Protein AF-A0A0G1EQN2-F1 (afdb_monomer_lite)

pLDDT: mean 74.75, std 17.02, range [42.88, 96.25]

Secondary structure (DSSP, 8-state):
--TTSSHHHHHHHHHHHHHHHHHHHHHHGGGGGG-----------------SS--SSHHHHHHHHHHHHHHHHHHHHHHHHHHHHHHHHHHTT-HHHHHHHHHHHHHHHHHHHHHHHHHHHHHHHHHHHHHHS---------

Foldseek 3Di:
DPPPPPVVVVVVVVVVVVVVVVVVVVVCVVVVVLPDPDPDDDDDDPPDPCPSQVDPDPLSVLVVVLVVVVVVLVVVLVVLVVVLVVLCVVCVPVPVSVVVSVVSVVVSVVSVVVNVVSVVVSVVVVVVCVVVPDDDPPPDDD

Sequence (142 aa):
MLSLFKKNQKNRNLLVSISVIVSLLFLLIPIVIFAQASTGSGSADVFQIENPIKADSLQGLLYDILSIIVQIAIPILVVATIYVGFLFVSAGGNPGKIGNAQKAATNLLIGSLIVLGAFAIAEGIKNTVEQIGPVEVPIGGN

Radius of gyration: 26.17 Å; chains: 1; bounding box: 46×43×92 Å

Structure (mmCIF, N/CA/C/O backbone):
data_AF-A0A0G1EQN2-F1
#
_entry.id   AF-A0A0G1EQN2-F1
#
loop_
_atom_site.group_PDB
_atom_site.id
_atom_site.type_symbol
_atom_site.label_atom_id
_atom_site.label_alt_id
_atom_site.label_comp_id
_atom_site.label_asym_id
_atom_site.label_entity_id
_atom_site.label_seq_id
_atom_site.pdbx_PDB_ins_code
_atom_site.Cartn_x
_atom_site.Cartn_y
_atom_site.Cartn_z
_atom_site.occupancy
_atom_site.B_iso_or_equiv
_atom_site.auth_seq_id
_atom_site.auth_comp_id
_atom_site.auth_asym_id
_atom_site.auth_atom_id
_atom_site.pdbx_PDB_model_num
ATOM 1 N N . MET A 1 1 ? -3.716 -29.333 43.302 1.00 54.75 1 MET A N 1
ATOM 2 C CA . MET A 1 1 ? -3.991 -27.933 42.897 1.00 54.75 1 MET A CA 1
ATOM 3 C C . MET A 1 1 ? -2.900 -27.299 42.010 1.00 54.75 1 MET A C 1
ATOM 5 O O . MET A 1 1 ? -3.156 -26.247 41.447 1.00 54.75 1 MET A O 1
ATOM 9 N N . LEU A 1 2 ? -1.724 -27.924 41.800 1.00 54.03 2 LEU A N 1
ATOM 10 C CA . LEU A 1 2 ? -0.591 -27.303 41.075 1.00 54.03 2 LEU A CA 1
ATOM 11 C C . LEU A 1 2 ? -0.382 -27.756 39.612 1.00 54.03 2 LEU A C 1
ATOM 13 O O . LEU A 1 2 ? 0.502 -27.238 38.936 1.00 54.03 2 LEU A O 1
ATOM 17 N N . SER A 1 3 ? -1.186 -28.680 39.071 1.00 58.31 3 SER A N 1
ATOM 18 C CA . SER A 1 3 ? -1.013 -29.142 37.679 1.00 58.31 3 SER A CA 1
ATOM 19 C C . SER A 1 3 ? -1.638 -28.218 36.622 1.00 58.31 3 SER A C 1
ATOM 21 O O . SER A 1 3 ? -1.338 -28.356 35.437 1.00 58.31 3 SER A O 1
ATOM 23 N N . LEU A 1 4 ? -2.459 -27.239 37.021 1.00 55.44 4 LEU A N 1
ATOM 24 C CA . LEU A 1 4 ? -3.204 -26.389 36.082 1.00 55.44 4 LEU A CA 1
ATOM 25 C C . LEU A 1 4 ? -2.394 -25.211 35.510 1.00 55.44 4 LEU A C 1
ATOM 27 O O . LEU A 1 4 ? -2.812 -24.619 34.518 1.00 55.44 4 LEU A O 1
ATOM 31 N N . PHE A 1 5 ? -1.212 -24.899 36.055 1.00 56.56 5 PHE A N 1
ATOM 32 C CA . PHE A 1 5 ? -0.433 -23.726 35.624 1.00 56.56 5 PHE A CA 1
ATOM 33 C C . PHE A 1 5 ? 0.574 -24.001 34.490 1.00 56.56 5 PHE A C 1
ATOM 35 O O . PHE A 1 5 ? 1.013 -23.077 33.807 1.00 56.56 5 PHE A O 1
ATOM 42 N N . LYS A 1 6 ? 0.920 -25.269 34.219 1.00 55.91 6 LYS A N 1
ATOM 43 C CA . LYS A 1 6 ? 1.962 -25.616 33.227 1.00 55.91 6 LYS A CA 1
ATOM 44 C C 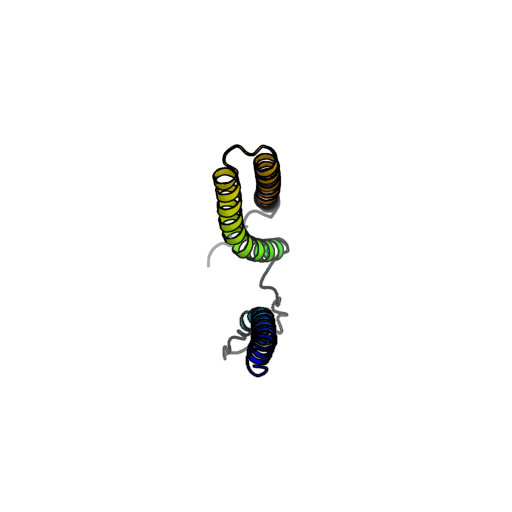. LYS A 1 6 ? 1.453 -25.671 31.778 1.00 55.91 6 LYS A C 1
ATOM 46 O O . LYS A 1 6 ? 2.247 -25.581 30.843 1.00 55.91 6 LYS A O 1
ATOM 51 N N . LYS A 1 7 ? 0.133 -25.759 31.563 1.00 53.94 7 LYS A N 1
ATOM 52 C CA . LYS A 1 7 ? -0.471 -25.839 30.216 1.00 53.94 7 LYS A CA 1
ATOM 53 C C . LYS A 1 7 ? -0.335 -24.527 29.422 1.00 53.94 7 LYS A C 1
ATOM 55 O O . LYS A 1 7 ? -0.261 -24.567 28.200 1.00 53.94 7 LYS A O 1
ATOM 60 N N . ASN A 1 8 ? -0.220 -23.381 30.102 1.00 55.44 8 ASN A N 1
ATOM 61 C CA . ASN A 1 8 ? -0.234 -22.052 29.470 1.00 55.44 8 ASN A CA 1
ATOM 62 C C . ASN A 1 8 ? 1.154 -21.561 28.981 1.00 55.44 8 ASN A C 1
ATOM 64 O O . ASN A 1 8 ? 1.248 -20.666 28.151 1.00 55.44 8 ASN A O 1
ATOM 68 N N . GLN A 1 9 ? 2.252 -22.179 29.433 1.00 58.00 9 GLN A N 1
ATOM 69 C CA . GLN A 1 9 ? 3.610 -21.871 28.942 1.00 58.00 9 GLN A CA 1
ATOM 70 C C . GLN A 1 9 ? 3.972 -22.680 27.682 1.00 58.00 9 GLN A C 1
ATOM 72 O O . GLN A 1 9 ? 4.683 -22.188 26.810 1.00 58.00 9 GLN A O 1
ATOM 77 N N . LYS A 1 10 ? 3.413 -23.893 27.528 1.00 59.59 10 LYS A N 1
ATOM 78 C CA . LYS A 1 10 ? 3.609 -24.732 26.330 1.00 59.59 10 LYS A CA 1
ATOM 79 C C . LYS A 1 10 ? 2.992 -24.101 25.070 1.00 59.59 10 LYS A C 1
ATOM 81 O O . LYS A 1 10 ? 3.595 -24.162 24.003 1.00 59.59 10 LYS A O 1
ATOM 86 N N . ASN A 1 11 ? 1.832 -23.451 25.197 1.00 60.09 11 ASN A N 1
ATOM 87 C CA . ASN A 1 11 ? 1.125 -22.840 24.065 1.00 60.09 11 ASN A CA 1
ATOM 88 C C . ASN A 1 11 ? 1.783 -21.540 23.574 1.00 60.09 11 ASN A C 1
ATOM 90 O O . ASN A 1 11 ? 1.748 -21.261 22.381 1.00 60.09 11 ASN A O 1
ATOM 94 N N . ARG A 1 12 ? 2.435 -20.770 24.455 1.00 63.31 12 ARG A N 1
ATOM 95 C CA . ARG A 1 12 ? 3.167 -19.557 24.052 1.00 63.31 12 ARG A CA 1
ATOM 96 C C . ARG A 1 12 ? 4.406 -19.886 23.215 1.00 63.31 12 ARG A C 1
ATOM 98 O O . ARG A 1 12 ? 4.622 -19.245 22.195 1.00 63.31 12 ARG A O 1
ATOM 105 N N . ASN A 1 13 ? 5.151 -20.935 23.567 1.00 64.75 13 ASN A N 1
ATOM 106 C CA . ASN A 1 13 ? 6.339 -21.349 22.807 1.00 64.75 13 ASN A CA 1
ATOM 107 C C . ASN A 1 13 ? 5.970 -22.013 21.464 1.00 64.75 13 ASN A C 1
ATOM 109 O O . ASN A 1 13 ? 6.700 -21.872 20.484 1.00 64.75 13 ASN A O 1
ATOM 113 N N . LEU A 1 14 ? 4.809 -22.679 21.396 1.00 76.06 14 LEU A N 1
ATOM 114 C CA . LEU A 1 14 ? 4.240 -23.202 20.147 1.00 76.06 14 LEU A CA 1
ATOM 115 C C . LEU A 1 14 ? 3.808 -22.080 19.192 1.00 76.06 14 LEU A C 1
ATOM 117 O O . LEU A 1 14 ? 4.156 -22.125 18.016 1.00 76.06 14 LEU A O 1
ATOM 121 N N . LEU A 1 15 ? 3.111 -21.054 19.688 1.00 71.88 15 LEU A N 1
ATOM 122 C CA . LEU A 1 15 ? 2.688 -19.910 18.869 1.00 71.88 15 LEU A CA 1
ATOM 123 C C . LEU A 1 15 ? 3.880 -19.098 18.345 1.00 71.88 15 LEU A C 1
ATOM 125 O O . LEU A 1 15 ? 3.891 -18.711 17.178 1.00 71.88 15 LEU A O 1
ATOM 129 N N . VAL A 1 16 ? 4.910 -18.896 19.174 1.00 79.50 16 VAL A N 1
ATOM 130 C CA . VAL A 1 16 ? 6.149 -18.220 18.755 1.00 79.50 16 VAL A CA 1
ATOM 131 C C . VAL A 1 16 ? 6.877 -19.029 17.676 1.00 79.50 16 VAL A C 1
ATOM 133 O O . VAL A 1 16 ? 7.300 -18.457 16.677 1.00 79.50 16 VAL A O 1
ATOM 136 N N . SER A 1 17 ? 6.950 -20.357 17.811 1.00 77.12 17 SER A N 1
ATOM 137 C CA . SER A 1 17 ? 7.586 -21.218 16.800 1.00 77.12 17 SER A CA 1
ATOM 138 C C . SER A 1 17 ? 6.831 -21.205 15.464 1.00 77.12 17 SER A C 1
ATOM 140 O O . SER A 1 17 ? 7.459 -21.132 14.412 1.00 77.12 17 SER A O 1
ATOM 142 N N . ILE A 1 18 ? 5.492 -21.194 15.487 1.00 86.19 18 ILE A N 1
ATOM 143 C CA . ILE A 1 18 ? 4.664 -21.064 14.275 1.00 86.19 18 ILE A CA 1
ATOM 144 C C . ILE A 1 18 ? 4.901 -19.706 13.605 1.00 86.19 18 ILE A C 1
ATOM 146 O O . ILE A 1 18 ? 5.091 -19.659 12.396 1.00 86.19 18 ILE A O 1
ATOM 150 N N . SER A 1 19 ? 4.964 -18.613 14.372 1.00 79.75 19 SER A N 1
ATOM 151 C CA . SER A 1 19 ? 5.252 -17.282 13.820 1.00 79.75 19 SER A CA 1
ATOM 152 C C . SER A 1 19 ? 6.637 -17.204 13.171 1.00 79.75 19 SER A C 1
ATOM 154 O O . SER A 1 19 ? 6.781 -16.566 12.132 1.00 79.75 19 SER A O 1
ATOM 156 N N . VAL A 1 20 ? 7.648 -17.859 13.751 1.00 86.94 20 VAL A N 1
ATOM 157 C CA . VAL A 1 20 ? 9.004 -17.925 13.179 1.00 86.94 20 VAL A CA 1
ATOM 158 C C . VAL A 1 20 ? 9.009 -18.739 11.885 1.00 86.94 20 VAL A C 1
ATOM 160 O O . VAL A 1 20 ? 9.595 -18.300 10.901 1.00 86.94 20 VAL A O 1
ATOM 163 N N . ILE A 1 21 ? 8.306 -19.874 11.846 1.00 85.75 21 ILE A N 1
ATOM 164 C CA . ILE A 1 21 ? 8.186 -20.710 10.642 1.00 85.75 21 ILE A CA 1
ATOM 165 C C . ILE A 1 21 ? 7.436 -19.969 9.533 1.00 85.75 21 ILE A C 1
ATOM 167 O O . ILE A 1 21 ? 7.881 -19.987 8.393 1.00 85.75 21 ILE A O 1
ATOM 171 N N . VAL A 1 22 ? 6.344 -19.271 9.855 1.00 87.88 22 VAL A N 1
ATOM 172 C CA . VAL A 1 22 ? 5.585 -18.460 8.888 1.00 87.88 22 VAL A CA 1
ATOM 173 C C . VAL A 1 22 ? 6.436 -17.305 8.356 1.00 87.88 22 VAL A C 1
ATOM 175 O O . VAL A 1 22 ? 6.433 -17.057 7.155 1.00 87.88 22 VAL A O 1
ATOM 178 N N . SER A 1 23 ? 7.218 -16.644 9.213 1.00 82.88 23 SER A N 1
ATOM 179 C CA . SER A 1 23 ? 8.130 -15.573 8.795 1.00 82.88 23 SER A CA 1
ATOM 180 C C . SER A 1 23 ? 9.290 -16.090 7.935 1.00 82.88 23 SER A C 1
ATOM 182 O O . SER A 1 23 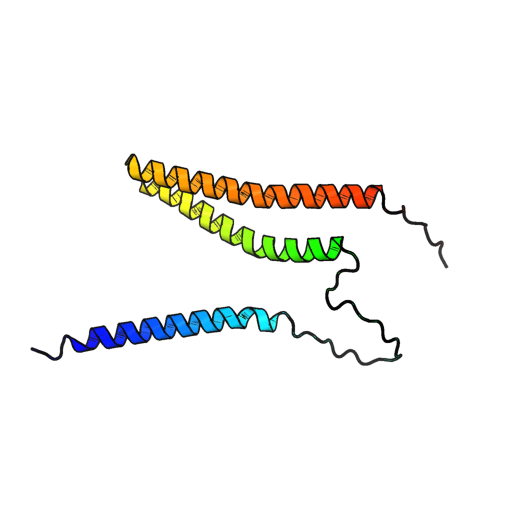? 9.705 -15.406 7.003 1.00 82.88 23 SER A O 1
ATOM 184 N N . LEU A 1 24 ? 9.793 -17.297 8.214 1.00 81.88 24 LEU A N 1
ATOM 185 C CA . LEU A 1 24 ? 10.816 -17.963 7.405 1.00 81.88 24 LEU A CA 1
ATOM 186 C C . LEU A 1 24 ? 10.248 -18.404 6.050 1.00 81.88 24 LEU A C 1
ATOM 188 O O . LEU A 1 24 ? 10.905 -18.246 5.027 1.00 81.88 24 LEU A O 1
ATOM 192 N N . LEU A 1 25 ? 9.003 -18.890 6.031 1.00 79.81 25 LEU A N 1
ATOM 193 C CA . LEU A 1 25 ? 8.296 -19.247 4.805 1.00 79.81 25 LEU A CA 1
ATOM 194 C C . LEU A 1 25 ? 8.066 -18.009 3.930 1.00 79.81 25 LEU A C 1
ATOM 196 O O . LEU A 1 25 ? 8.300 -18.079 2.731 1.00 79.81 25 LEU A O 1
ATOM 200 N N . PHE A 1 26 ? 7.689 -16.875 4.536 1.00 81.81 26 PHE A N 1
ATOM 201 C CA . PHE A 1 26 ? 7.482 -15.594 3.852 1.00 81.81 26 PHE A CA 1
ATOM 202 C C . PHE A 1 26 ? 8.768 -15.045 3.213 1.00 81.81 26 PHE A C 1
ATOM 204 O O . PHE A 1 26 ? 8.725 -14.449 2.140 1.00 81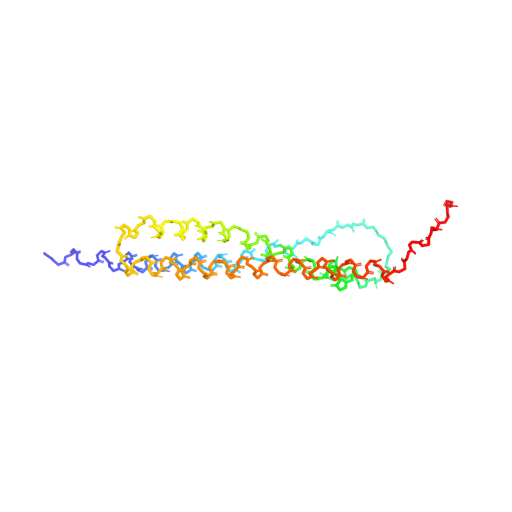.81 26 PHE A O 1
ATOM 211 N N . LEU A 1 27 ? 9.923 -15.308 3.831 1.00 78.50 27 LEU A N 1
ATOM 212 C CA . LEU A 1 27 ? 11.236 -14.911 3.317 1.00 78.50 27 LEU A CA 1
ATOM 213 C C . LEU A 1 27 ? 11.741 -15.809 2.169 1.00 78.50 27 LEU A C 1
ATOM 215 O O . LEU A 1 27 ? 12.602 -15.388 1.402 1.00 78.50 27 LEU A O 1
ATOM 219 N N . LEU A 1 28 ? 11.192 -17.020 2.017 1.00 71.88 28 LEU A N 1
ATOM 220 C CA . LEU A 1 28 ? 11.537 -17.964 0.942 1.00 71.88 28 LEU A CA 1
ATOM 221 C C . LEU A 1 28 ? 10.648 -17.822 -0.313 1.00 71.88 28 LEU A C 1
ATOM 223 O O . LEU A 1 28 ? 11.019 -18.315 -1.377 1.00 71.88 28 LEU A O 1
ATOM 227 N N . ILE A 1 29 ? 9.513 -17.112 -0.231 1.00 72.69 29 ILE A N 1
ATOM 228 C CA . ILE A 1 29 ? 8.594 -16.856 -1.362 1.00 72.69 29 ILE A CA 1
ATOM 229 C C . ILE A 1 29 ? 9.262 -16.169 -2.576 1.00 72.69 29 ILE A C 1
ATOM 231 O O . ILE A 1 29 ? 8.953 -16.565 -3.699 1.00 72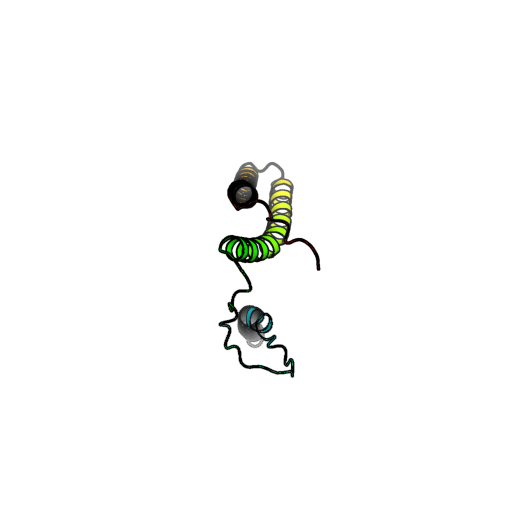.69 29 ILE A O 1
ATOM 235 N N . PRO A 1 30 ? 10.188 -15.195 -2.440 1.00 69.19 30 PRO A N 1
ATOM 236 C CA . PRO A 1 30 ? 10.766 -14.537 -3.615 1.00 69.19 30 PRO A CA 1
ATOM 237 C C . PRO A 1 30 ? 11.727 -15.426 -4.428 1.00 69.19 30 PRO A C 1
ATOM 239 O O . PRO A 1 30 ? 12.102 -15.045 -5.533 1.00 69.19 30 PRO A O 1
ATOM 242 N N . ILE A 1 31 ? 12.110 -16.614 -3.939 1.00 62.88 31 ILE A N 1
ATOM 243 C CA . ILE A 1 31 ? 13.087 -17.484 -4.619 1.00 62.88 31 ILE A CA 1
ATOM 244 C C . ILE A 1 31 ? 12.482 -18.170 -5.858 1.00 62.88 31 ILE A C 1
ATOM 246 O O . ILE A 1 31 ? 13.192 -18.423 -6.827 1.00 62.88 31 ILE A O 1
ATOM 250 N N . VAL A 1 32 ? 11.169 -18.431 -5.884 1.00 58.47 32 VAL A N 1
ATOM 251 C CA . VAL A 1 32 ? 10.527 -19.165 -6.996 1.00 58.47 32 VAL A CA 1
ATOM 252 C C . VAL A 1 32 ? 10.244 -18.314 -8.240 1.00 58.47 32 VAL A C 1
ATOM 254 O O . VAL A 1 32 ? 9.952 -18.868 -9.295 1.00 58.47 32 VAL A O 1
ATOM 257 N N . ILE A 1 33 ? 10.362 -16.984 -8.159 1.00 57.91 33 ILE A N 1
ATOM 258 C CA . ILE A 1 33 ? 10.075 -16.080 -9.290 1.00 57.91 33 ILE A CA 1
ATOM 259 C C . ILE A 1 33 ? 11.249 -16.040 -10.296 1.00 57.91 33 ILE A C 1
ATOM 261 O O . ILE A 1 33 ? 11.042 -15.747 -11.472 1.00 57.91 33 ILE A O 1
ATOM 265 N N . PHE A 1 34 ? 12.465 -16.427 -9.883 1.00 56.16 34 PHE A N 1
ATOM 266 C CA . PHE A 1 34 ? 13.695 -16.296 -10.684 1.00 56.16 34 PHE A CA 1
ATOM 267 C C . PHE A 1 34 ? 14.210 -17.593 -11.346 1.00 56.16 34 PHE A C 1
ATOM 269 O O . PHE A 1 34 ? 15.293 -17.586 -11.920 1.00 56.16 34 PHE A O 1
ATOM 276 N N . ALA A 1 35 ? 13.468 -18.706 -11.312 1.00 52.31 35 ALA A N 1
ATOM 277 C CA . ALA A 1 35 ? 13.969 -20.016 -11.766 1.00 52.31 35 ALA A CA 1
ATOM 278 C C . ALA A 1 35 ? 13.369 -20.524 -13.095 1.00 52.31 35 ALA A C 1
ATOM 280 O O . ALA A 1 35 ? 13.096 -21.713 -13.237 1.00 52.31 35 ALA A O 1
ATOM 281 N N . GLN A 1 36 ? 13.180 -19.652 -14.085 1.00 50.66 36 GLN A N 1
ATOM 282 C CA . GLN A 1 36 ? 12.845 -20.066 -15.455 1.00 50.66 36 GLN A CA 1
ATOM 283 C C . GLN A 1 36 ? 14.022 -19.776 -16.386 1.00 50.66 36 GLN A C 1
ATOM 285 O O . GLN A 1 36 ? 14.056 -18.774 -17.092 1.00 50.66 36 GLN A O 1
ATOM 290 N N . ALA A 1 37 ? 14.994 -20.690 -16.359 1.00 47.12 37 ALA A N 1
ATOM 291 C CA . ALA A 1 37 ? 15.850 -20.949 -17.504 1.00 47.12 37 ALA A CA 1
ATOM 292 C C . ALA A 1 37 ? 15.065 -21.881 -18.437 1.00 47.12 37 ALA A C 1
ATOM 294 O O . ALA A 1 37 ? 14.916 -23.073 -18.169 1.00 47.12 37 ALA A O 1
ATOM 295 N N . SER A 1 38 ? 14.490 -21.321 -19.495 1.00 48.84 38 SER A N 1
ATOM 296 C CA . SER A 1 38 ? 13.901 -22.085 -20.590 1.00 48.84 38 SER A CA 1
ATOM 297 C C . SER A 1 38 ? 14.994 -22.890 -21.288 1.00 48.84 38 SER A C 1
ATOM 299 O O . SER A 1 38 ? 15.847 -22.340 -21.979 1.00 48.84 38 SER A O 1
ATOM 301 N N . THR A 1 39 ? 14.958 -24.211 -21.128 1.00 46.53 39 THR A N 1
ATOM 302 C CA . THR A 1 39 ? 15.668 -25.169 -21.977 1.00 46.53 39 THR A CA 1
ATOM 303 C C . THR A 1 39 ? 15.052 -25.152 -23.377 1.00 46.53 39 THR A C 1
ATOM 305 O O . THR A 1 39 ? 14.159 -25.931 -23.699 1.00 46.53 39 THR A O 1
ATOM 308 N N . GLY A 1 40 ? 15.532 -24.233 -24.214 1.00 44.12 40 GLY A N 1
ATOM 309 C CA . GLY A 1 40 ? 15.347 -24.246 -25.662 1.00 44.12 40 GLY A CA 1
ATOM 310 C C . GLY A 1 40 ? 16.583 -24.838 -26.333 1.00 44.12 40 GLY A C 1
ATOM 311 O O . GLY A 1 40 ? 17.645 -24.227 -26.341 1.00 44.12 40 GLY A O 1
ATOM 312 N N . SER A 1 41 ? 16.453 -26.052 -26.865 1.00 59.56 41 SER A N 1
ATOM 313 C CA . SER A 1 41 ? 17.442 -26.681 -27.744 1.00 59.56 41 SER A CA 1
ATOM 314 C C . SER A 1 41 ? 17.388 -26.020 -29.125 1.00 59.56 41 SER A C 1
ATOM 316 O O . SER A 1 41 ? 16.322 -26.017 -29.738 1.00 59.56 41 SER A O 1
ATOM 318 N N . GLY A 1 42 ? 18.515 -25.497 -29.626 1.00 42.88 42 GLY A N 1
ATOM 319 C CA . GLY A 1 42 ? 18.636 -25.121 -31.039 1.00 42.88 42 GLY A CA 1
ATOM 320 C C . GLY A 1 42 ? 19.592 -23.972 -31.366 1.00 42.88 42 GLY A C 1
ATOM 321 O O . GLY A 1 42 ? 19.144 -22.857 -31.567 1.00 42.88 42 GLY A O 1
ATOM 322 N N . SER A 1 43 ? 20.870 -24.327 -31.531 1.00 45.38 43 SER A N 1
ATOM 323 C CA . SER A 1 43 ? 21.826 -23.816 -32.534 1.00 45.38 43 SER A CA 1
ATOM 324 C C . SER A 1 43 ? 22.290 -22.345 -32.545 1.00 45.38 43 SER A C 1
ATOM 326 O O . SER A 1 43 ? 21.511 -21.413 -32.682 1.00 45.38 43 SER A O 1
ATOM 328 N N . ALA A 1 44 ? 23.624 -22.233 -32.642 1.00 43.91 44 ALA A N 1
ATOM 329 C CA . ALA A 1 44 ? 24.474 -21.081 -32.967 1.00 43.91 44 ALA A CA 1
ATOM 330 C C . ALA A 1 44 ? 24.837 -20.139 -31.804 1.00 43.91 44 ALA A C 1
ATOM 332 O O . ALA A 1 44 ? 24.140 -19.178 -31.498 1.00 43.91 44 ALA A O 1
ATOM 333 N N . ASP A 1 45 ? 26.018 -20.419 -31.237 1.00 50.78 45 ASP A N 1
ATOM 334 C CA . ASP A 1 45 ? 26.837 -19.546 -30.392 1.00 50.78 45 ASP A CA 1
ATOM 335 C C . ASP A 1 45 ? 27.027 -18.160 -31.035 1.00 50.78 45 ASP A C 1
ATOM 337 O O . ASP A 1 45 ? 27.991 -17.880 -31.750 1.00 50.78 45 ASP A O 1
ATOM 341 N N . VAL A 1 46 ? 26.100 -17.259 -30.746 1.00 49.75 46 VAL A N 1
ATOM 342 C CA . VAL A 1 46 ? 26.430 -15.870 -30.462 1.00 49.75 46 VAL A CA 1
ATOM 343 C C . VAL A 1 46 ? 26.310 -15.779 -28.950 1.00 49.75 46 VAL A C 1
ATOM 345 O O . VAL A 1 46 ? 25.201 -15.842 -28.426 1.00 49.75 46 VAL A O 1
ATOM 348 N N . PHE A 1 47 ? 27.431 -15.653 -28.238 1.00 48.38 47 PHE A N 1
ATOM 349 C CA . PHE A 1 47 ? 27.413 -15.255 -26.830 1.00 48.38 47 PHE A CA 1
ATOM 350 C C . PHE A 1 47 ? 26.928 -13.804 -26.758 1.00 48.38 47 PHE A C 1
ATOM 352 O O . PHE A 1 47 ? 27.706 -12.864 -26.598 1.00 48.38 47 PHE A O 1
ATOM 359 N N . GLN A 1 48 ? 25.628 -13.612 -26.954 1.00 51.25 48 GLN A N 1
ATOM 360 C CA . GLN A 1 48 ? 24.945 -12.407 -26.547 1.00 51.25 48 GLN A CA 1
ATOM 361 C C . GLN A 1 48 ? 24.928 -12.456 -25.026 1.00 51.25 48 GLN A C 1
ATOM 363 O O . GLN A 1 48 ? 24.473 -13.430 -24.427 1.00 51.25 48 GLN A O 1
ATOM 368 N N . ILE A 1 49 ? 25.462 -11.418 -24.391 1.00 52.16 49 ILE A N 1
ATOM 369 C CA . ILE A 1 49 ? 25.131 -11.145 -22.999 1.00 52.16 49 ILE A CA 1
ATOM 370 C C . ILE A 1 49 ? 23.644 -10.776 -23.027 1.00 52.16 49 ILE A C 1
ATOM 372 O O . ILE A 1 49 ? 23.299 -9.612 -23.214 1.00 52.16 49 ILE A O 1
ATOM 376 N N . GLU A 1 50 ? 22.766 -11.779 -22.950 1.00 53.91 50 GLU A N 1
ATOM 377 C CA . GLU A 1 50 ? 21.346 -11.563 -22.695 1.00 53.91 50 GLU A CA 1
ATOM 378 C C . GLU A 1 50 ? 21.269 -10.776 -21.396 1.00 53.91 50 GLU A C 1
ATOM 380 O O . GLU A 1 50 ? 21.769 -11.220 -20.359 1.00 53.91 50 GLU A O 1
ATOM 385 N N . ASN A 1 51 ? 20.716 -9.567 -21.477 1.00 51.66 51 ASN A N 1
ATOM 386 C CA . ASN A 1 51 ? 20.566 -8.709 -20.320 1.00 51.66 51 ASN A CA 1
ATOM 387 C C . ASN A 1 51 ? 19.726 -9.479 -19.278 1.00 51.66 51 ASN A C 1
ATOM 389 O O . ASN A 1 51 ? 18.551 -9.757 -19.531 1.00 51.66 51 ASN A O 1
ATOM 393 N N . PRO A 1 52 ? 20.295 -9.865 -18.117 1.00 55.69 52 PRO A N 1
ATOM 394 C CA . PRO A 1 52 ? 19.591 -10.675 -17.118 1.00 55.69 52 PRO A CA 1
ATOM 395 C C . PRO A 1 52 ? 18.441 -9.904 -16.457 1.00 55.69 52 PRO A C 1
ATOM 397 O O . PRO A 1 52 ? 17.625 -10.480 -15.738 1.00 55.69 52 PRO A O 1
ATOM 400 N N . ILE A 1 53 ? 18.363 -8.599 -16.723 1.00 51.59 53 ILE A N 1
ATOM 401 C CA . ILE A 1 53 ? 17.158 -7.808 -16.569 1.00 51.59 53 ILE A CA 1
ATOM 402 C C . ILE A 1 53 ? 16.600 -7.611 -17.978 1.00 51.59 53 ILE A C 1
ATOM 404 O O . ILE A 1 53 ? 17.281 -7.033 -18.812 1.00 51.59 53 ILE A O 1
ATOM 408 N N . LYS A 1 54 ? 15.387 -8.085 -18.267 1.00 54.97 54 LYS A N 1
ATOM 409 C CA . LYS A 1 54 ? 14.744 -8.062 -19.601 1.00 54.97 54 LYS A CA 1
ATOM 410 C C . LYS A 1 54 ? 14.391 -6.651 -20.118 1.00 54.97 54 LYS A C 1
ATOM 412 O O . LYS A 1 54 ? 13.397 -6.463 -20.809 1.00 54.97 54 LYS A O 1
ATOM 417 N N . ALA A 1 55 ? 15.160 -5.644 -19.731 1.00 51.16 55 ALA A N 1
ATOM 418 C CA . ALA A 1 55 ? 14.963 -4.260 -20.084 1.00 51.16 55 ALA A CA 1
ATOM 419 C C . ALA A 1 55 ? 15.987 -3.850 -21.140 1.00 51.16 55 ALA A C 1
ATOM 421 O O . ALA A 1 55 ? 17.162 -3.644 -20.842 1.00 51.16 55 ALA A O 1
ATOM 422 N N . ASP A 1 56 ? 15.522 -3.653 -22.366 1.00 58.25 56 ASP A N 1
ATOM 423 C CA . ASP A 1 56 ? 16.351 -3.193 -23.488 1.00 58.25 56 ASP A CA 1
ATOM 424 C C . ASP A 1 56 ? 16.773 -1.711 -23.357 1.00 58.25 56 ASP A C 1
ATOM 426 O O . ASP A 1 56 ? 17.497 -1.171 -24.190 1.00 58.25 56 A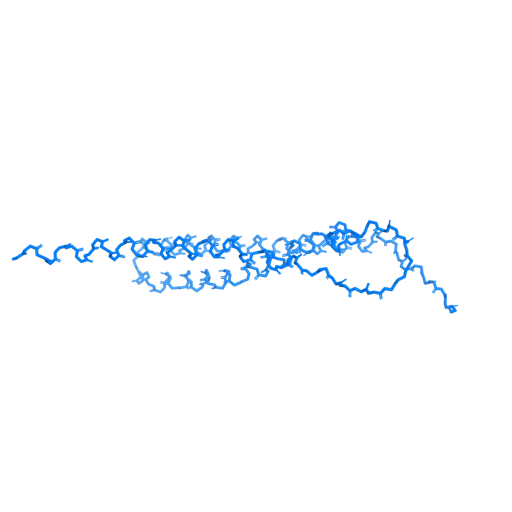SP A O 1
ATOM 430 N N . SER A 1 57 ? 16.320 -1.021 -22.300 1.00 63.00 57 SER A N 1
ATOM 431 C CA . SER A 1 57 ? 16.598 0.393 -22.023 1.00 63.00 57 SER A CA 1
ATOM 432 C C . SER A 1 57 ? 16.424 0.737 -20.536 1.00 63.00 57 SER A C 1
ATOM 434 O O . SER A 1 57 ? 15.718 0.042 -19.803 1.00 63.00 57 SER A O 1
ATOM 436 N N . LEU A 1 58 ? 16.995 1.864 -20.081 1.00 67.44 58 LEU A N 1
ATOM 437 C CA . LEU A 1 58 ? 16.770 2.373 -18.714 1.00 67.44 58 LEU A CA 1
ATOM 438 C C . LEU A 1 58 ? 15.282 2.602 -18.395 1.00 67.44 58 LEU A C 1
ATOM 440 O O . LEU A 1 58 ? 14.883 2.495 -17.236 1.00 67.44 58 LEU A O 1
ATOM 444 N N . GLN A 1 59 ? 14.454 2.875 -19.410 1.00 67.31 59 GLN A N 1
ATOM 445 C CA . GLN A 1 59 ? 13.005 2.990 -19.230 1.00 67.31 59 GLN A CA 1
ATOM 446 C C . GLN A 1 59 ? 12.362 1.649 -18.879 1.00 67.31 59 GLN A C 1
ATOM 448 O O . GLN A 1 59 ? 11.510 1.611 -17.996 1.00 67.31 59 GLN A O 1
ATOM 453 N N . GLY A 1 60 ? 12.791 0.558 -19.522 1.00 69.31 60 GLY A N 1
ATOM 454 C CA . GLY A 1 60 ? 12.313 -0.789 -19.206 1.00 69.31 60 GLY A CA 1
ATOM 455 C C . GLY A 1 60 ? 12.636 -1.181 -17.764 1.00 69.31 60 GLY A C 1
ATOM 456 O O . GLY A 1 60 ? 11.768 -1.674 -17.054 1.00 69.31 60 GLY A O 1
ATOM 457 N N . LEU A 1 61 ? 13.842 -0.846 -17.284 1.00 74.56 61 LEU A N 1
ATOM 458 C CA . LEU A 1 61 ? 14.237 -1.097 -15.892 1.00 74.56 61 LEU A CA 1
ATOM 459 C C . LEU A 1 61 ? 13.357 -0.341 -14.899 1.00 74.56 61 LEU A C 1
ATOM 461 O O . LEU A 1 61 ? 12.911 -0.904 -13.900 1.00 74.56 61 LEU A O 1
ATOM 465 N N . LEU A 1 62 ? 13.113 0.943 -15.164 1.00 75.81 62 LEU A N 1
ATOM 466 C CA . LEU A 1 62 ? 12.280 1.767 -14.297 1.00 75.81 62 LEU A CA 1
ATOM 467 C C . LEU A 1 62 ? 10.825 1.282 -14.298 1.00 75.81 62 LEU A C 1
ATOM 469 O O . LEU A 1 62 ? 10.191 1.265 -13.243 1.00 75.81 62 LEU A O 1
ATOM 473 N N . TYR A 1 63 ? 10.316 0.856 -15.455 1.00 76.88 63 TYR A N 1
ATOM 474 C CA . TYR A 1 63 ? 8.966 0.323 -15.597 1.00 76.88 63 TYR A CA 1
ATOM 475 C C . TYR A 1 63 ? 8.784 -0.999 -14.846 1.00 76.88 63 TYR A C 1
ATOM 477 O O . TYR A 1 63 ? 7.816 -1.138 -14.102 1.00 76.88 63 TYR A O 1
ATOM 485 N N . ASP A 1 64 ? 9.728 -1.933 -14.963 1.00 80.00 64 ASP A N 1
ATOM 486 C CA . ASP A 1 64 ? 9.664 -3.223 -14.271 1.00 80.00 64 ASP A CA 1
ATOM 487 C C . ASP A 1 64 ? 9.685 -3.048 -12.748 1.00 80.00 64 ASP A C 1
ATOM 489 O O . ASP A 1 64 ? 8.867 -3.632 -12.032 1.00 80.00 64 ASP A O 1
ATOM 493 N N . ILE A 1 65 ? 10.567 -2.181 -12.239 1.00 81.50 65 ILE A N 1
ATOM 494 C CA . ILE A 1 65 ? 10.635 -1.867 -10.806 1.00 81.50 65 ILE A CA 1
ATOM 495 C C . ILE A 1 65 ? 9.334 -1.201 -10.340 1.00 81.50 65 ILE A C 1
ATOM 497 O O . ILE A 1 65 ? 8.785 -1.576 -9.301 1.00 81.50 65 ILE A O 1
ATOM 501 N N . LEU A 1 66 ? 8.812 -0.237 -11.105 1.00 83.38 66 LEU A N 1
ATOM 502 C CA . LEU A 1 66 ? 7.566 0.450 -10.770 1.00 83.38 66 LEU A CA 1
ATOM 503 C C . LEU A 1 66 ? 6.374 -0.515 -10.784 1.00 83.38 66 LEU A C 1
ATOM 505 O O . LEU A 1 66 ? 5.560 -0.485 -9.865 1.00 83.38 66 LEU A O 1
ATOM 509 N N . SER A 1 67 ? 6.301 -1.409 -11.768 1.00 82.81 67 SER A N 1
ATOM 510 C CA . SER A 1 67 ? 5.249 -2.421 -11.898 1.00 82.81 67 SER A CA 1
ATOM 511 C C . SER A 1 67 ? 5.187 -3.336 -10.670 1.00 82.81 67 SER A C 1
ATOM 513 O O . SER A 1 67 ? 4.120 -3.504 -10.075 1.00 82.81 67 SER A O 1
ATOM 515 N N . ILE A 1 68 ? 6.340 -3.831 -10.203 1.00 85.12 68 ILE A N 1
ATOM 516 C CA . ILE A 1 68 ? 6.434 -4.665 -8.993 1.00 85.12 68 ILE A CA 1
ATOM 517 C C . ILE A 1 68 ? 5.961 -3.894 -7.753 1.00 85.12 68 ILE A C 1
ATOM 519 O O . ILE A 1 68 ? 5.190 -4.417 -6.944 1.00 85.12 68 ILE A O 1
ATOM 523 N N . ILE A 1 69 ? 6.394 -2.639 -7.599 1.00 86.25 69 ILE A N 1
ATOM 524 C CA . ILE A 1 69 ? 6.000 -1.797 -6.460 1.00 86.25 69 ILE A CA 1
ATOM 525 C C . ILE A 1 69 ? 4.488 -1.572 -6.462 1.00 86.25 69 ILE A C 1
ATOM 527 O O . ILE A 1 69 ? 3.840 -1.713 -5.427 1.00 86.25 69 ILE A O 1
ATOM 531 N N . VAL A 1 70 ? 3.910 -1.254 -7.617 1.00 86.31 70 VAL A N 1
ATOM 532 C CA . VAL A 1 70 ? 2.481 -0.953 -7.766 1.00 86.31 70 VAL A CA 1
ATOM 533 C C . VAL A 1 70 ? 1.631 -2.184 -7.493 1.00 86.31 70 VAL A C 1
ATOM 535 O O . VAL A 1 70 ? 0.625 -2.086 -6.786 1.00 86.31 70 VAL A O 1
ATOM 538 N N . GLN A 1 71 ? 2.050 -3.345 -7.995 1.00 87.69 71 GLN A N 1
ATOM 539 C CA . GLN A 1 71 ? 1.360 -4.612 -7.775 1.00 87.69 71 GLN A CA 1
ATOM 540 C C . GLN A 1 71 ? 1.186 -4.922 -6.280 1.00 87.69 71 GLN A C 1
ATOM 542 O O . GLN A 1 71 ? 0.165 -5.476 -5.877 1.00 87.69 71 GLN A O 1
ATOM 547 N N . ILE A 1 72 ? 2.150 -4.517 -5.449 1.00 89.62 72 ILE A N 1
ATOM 548 C CA . ILE A 1 72 ? 2.103 -4.672 -3.991 1.00 89.62 72 ILE A CA 1
ATOM 549 C C . ILE A 1 72 ? 1.409 -3.474 -3.317 1.00 89.62 72 ILE A C 1
ATOM 551 O O . ILE A 1 72 ? 0.688 -3.643 -2.333 1.00 89.62 72 ILE A O 1
ATOM 555 N N . ALA A 1 73 ? 1.581 -2.258 -3.837 1.00 88.31 73 ALA A N 1
ATOM 556 C CA . ALA A 1 73 ? 1.034 -1.039 -3.246 1.00 88.31 73 ALA A CA 1
ATOM 557 C C . ALA A 1 73 ? -0.498 -0.976 -3.316 1.00 88.31 73 ALA A C 1
ATOM 559 O O . ALA A 1 73 ? -1.130 -0.566 -2.342 1.00 88.31 73 ALA A O 1
ATOM 560 N N . ILE A 1 74 ? -1.110 -1.407 -4.424 1.00 91.75 74 ILE A N 1
ATOM 561 C CA . ILE A 1 74 ? -2.572 -1.383 -4.601 1.00 91.75 74 ILE A CA 1
ATOM 562 C C . ILE A 1 74 ? -3.307 -2.159 -3.492 1.00 91.75 74 ILE A C 1
ATOM 564 O O . ILE A 1 74 ? -4.151 -1.556 -2.823 1.00 91.75 74 ILE A O 1
ATOM 568 N N . PRO A 1 75 ? -3.017 -3.449 -3.224 1.00 94.19 75 PRO A N 1
ATOM 569 C CA . PRO A 1 75 ? -3.721 -4.177 -2.168 1.00 94.19 75 PRO A CA 1
ATOM 570 C C . PRO A 1 75 ? -3.477 -3.576 -0.775 1.00 94.19 75 PRO A C 1
ATOM 572 O O . PRO A 1 75 ? -4.401 -3.527 0.039 1.00 94.19 75 PRO A O 1
ATOM 575 N N . ILE A 1 76 ? -2.278 -3.049 -0.504 1.00 94.44 76 ILE A N 1
ATOM 576 C CA . ILE A 1 76 ? -1.970 -2.370 0.765 1.00 94.44 76 ILE A CA 1
ATOM 577 C C . ILE A 1 76 ? -2.816 -1.102 0.928 1.00 94.44 76 ILE A C 1
ATOM 579 O O . ILE A 1 76 ? -3.386 -0.883 1.998 1.00 94.44 76 ILE A O 1
ATOM 583 N N . LEU A 1 77 ? -2.940 -0.286 -0.122 1.00 94.00 77 LEU A N 1
ATOM 584 C CA . LEU A 1 77 ? -3.755 0.931 -0.106 1.00 94.00 77 LEU A CA 1
ATOM 585 C C . LEU A 1 77 ? -5.231 0.624 0.153 1.00 94.00 77 LEU A C 1
ATOM 587 O O . LEU A 1 77 ? -5.872 1.341 0.923 1.00 94.00 77 LEU A O 1
ATOM 591 N N . VAL A 1 78 ? -5.767 -0.453 -0.427 1.00 95.38 78 VAL A N 1
ATOM 592 C CA . VAL A 1 78 ? -7.155 -0.878 -0.186 1.00 95.38 78 VAL A CA 1
ATOM 593 C C . VAL A 1 78 ? -7.365 -1.230 1.287 1.00 95.38 78 VAL A C 1
ATOM 595 O O . VAL A 1 78 ? -8.282 -0.706 1.923 1.00 95.38 78 VAL A O 1
ATOM 598 N N . VAL A 1 79 ? -6.489 -2.055 1.867 1.00 96.25 79 VAL A N 1
ATOM 599 C CA . VAL A 1 79 ? -6.573 -2.436 3.287 1.00 96.25 79 VAL A CA 1
ATOM 600 C C . VAL A 1 79 ? -6.428 -1.214 4.196 1.00 96.25 79 VAL A C 1
ATOM 602 O O . VAL A 1 79 ? -7.200 -1.051 5.143 1.00 96.25 79 VAL A O 1
ATOM 605 N N . ALA A 1 80 ? -5.484 -0.322 3.895 1.00 94.31 80 ALA A N 1
ATOM 606 C CA . ALA A 1 80 ? -5.271 0.900 4.660 1.00 94.31 80 ALA A CA 1
ATOM 607 C C . ALA A 1 80 ? -6.480 1.851 4.585 1.00 94.31 80 ALA A C 1
ATOM 609 O O . ALA A 1 80 ? -6.861 2.440 5.596 1.00 94.31 80 ALA A O 1
ATOM 610 N N . THR A 1 81 ? -7.138 1.944 3.427 1.00 95.06 81 THR A N 1
ATOM 611 C CA . THR A 1 81 ? -8.369 2.732 3.248 1.00 95.06 81 THR A CA 1
ATOM 612 C C . THR A 1 81 ? -9.508 2.189 4.105 1.00 95.06 81 THR A C 1
ATOM 614 O O 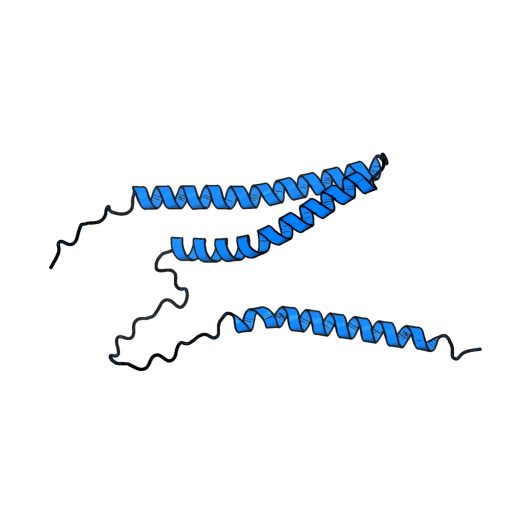. THR A 1 81 ? -10.162 2.953 4.817 1.00 95.06 81 THR A O 1
ATOM 617 N N . ILE A 1 82 ? -9.704 0.867 4.112 1.00 95.88 82 ILE A N 1
ATOM 618 C CA . ILE A 1 82 ? -10.706 0.215 4.967 1.00 95.88 82 ILE A CA 1
ATOM 619 C C . ILE A 1 82 ? -10.391 0.464 6.449 1.00 95.88 82 ILE A C 1
ATOM 621 O O . ILE A 1 82 ? -11.290 0.795 7.222 1.00 95.88 82 ILE A O 1
ATOM 625 N N . TYR A 1 83 ? -9.121 0.359 6.849 1.00 94.75 83 TYR A N 1
ATOM 626 C CA . TYR A 1 83 ? -8.688 0.595 8.228 1.00 94.75 83 TYR A CA 1
ATOM 627 C C . TYR A 1 83 ? -8.972 2.026 8.695 1.00 94.75 83 TYR A C 1
ATOM 629 O O . TYR A 1 83 ? -9.527 2.225 9.775 1.00 94.75 83 TYR A O 1
ATOM 637 N N . VAL A 1 84 ? -8.641 3.026 7.874 1.00 94.94 84 VAL A N 1
ATOM 638 C CA . VAL A 1 84 ? -8.936 4.434 8.172 1.00 94.94 84 VAL A CA 1
ATOM 639 C C . VAL A 1 84 ? -10.445 4.655 8.282 1.00 94.94 84 VAL A C 1
ATOM 641 O O . VAL A 1 84 ? -10.897 5.278 9.244 1.00 94.94 84 VAL A O 1
ATOM 644 N N . GLY A 1 85 ? -11.231 4.094 7.358 1.00 93.00 85 GLY A N 1
ATOM 645 C CA . GLY A 1 85 ? -12.694 4.154 7.403 1.00 93.00 85 GLY A CA 1
ATOM 646 C C . GLY A 1 85 ? -13.264 3.558 8.693 1.00 93.00 85 GLY A C 1
ATOM 647 O O . GLY A 1 85 ? -14.080 4.187 9.368 1.00 93.00 85 GLY A O 1
ATOM 648 N N . PHE A 1 86 ? -12.767 2.389 9.105 1.00 93.88 86 PHE A N 1
ATOM 649 C CA . PHE A 1 86 ? -13.138 1.771 10.377 1.00 93.88 86 PHE A CA 1
ATOM 650 C C . PHE A 1 86 ? -12.764 2.646 11.581 1.00 93.88 86 PHE A C 1
ATOM 652 O O . PHE A 1 86 ? -13.529 2.743 12.542 1.00 93.88 86 PHE A O 1
ATOM 659 N N . LEU A 1 87 ? -11.621 3.332 11.535 1.00 92.38 87 LEU A N 1
ATOM 660 C CA . LEU A 1 87 ? -11.176 4.208 12.617 1.00 92.38 87 LEU A CA 1
ATOM 661 C C . LEU A 1 87 ? -12.130 5.391 12.822 1.00 92.38 87 LEU A C 1
ATOM 663 O O . LEU A 1 87 ? -12.465 5.692 13.966 1.00 92.38 87 LEU A O 1
ATOM 667 N N . PHE A 1 88 ? -12.642 5.986 11.740 1.00 92.25 88 PHE A N 1
ATOM 668 C CA . PHE A 1 88 ? -13.670 7.030 11.816 1.00 92.25 88 PHE A CA 1
ATOM 669 C C . PHE A 1 88 ? -14.991 6.519 12.394 1.00 92.25 88 PHE A C 1
ATOM 671 O O . PHE A 1 88 ? -15.564 7.173 13.264 1.00 92.25 88 PHE A O 1
ATOM 678 N N . VAL A 1 89 ? -15.448 5.335 11.974 1.00 92.56 89 VAL A N 1
ATOM 679 C CA . VAL A 1 89 ? -16.689 4.734 12.494 1.00 92.56 89 VAL A CA 1
ATOM 680 C C . VAL A 1 89 ? -16.547 4.377 13.978 1.00 92.56 89 VAL A C 1
ATOM 682 O O . VAL A 1 89 ? -17.422 4.684 14.784 1.00 92.56 89 VAL A O 1
ATOM 685 N N . SER A 1 90 ? -15.416 3.786 14.370 1.00 91.19 90 SER A N 1
ATOM 686 C CA . SER A 1 90 ? -15.153 3.371 15.755 1.00 91.19 90 SER A CA 1
ATOM 687 C C . SER A 1 90 ? -14.908 4.535 16.723 1.00 91.19 90 SER A C 1
ATOM 689 O O . SER A 1 90 ? -14.968 4.350 17.941 1.00 91.19 90 SER A O 1
ATOM 691 N N . ALA A 1 91 ? -14.610 5.734 16.211 1.00 89.25 91 ALA A N 1
ATOM 692 C CA . ALA A 1 91 ? -14.325 6.897 17.040 1.00 89.25 91 ALA A CA 1
ATOM 693 C C . ALA A 1 91 ? -15.572 7.422 17.765 1.00 89.25 91 ALA A C 1
ATOM 695 O O . ALA A 1 91 ? -15.422 7.990 18.846 1.00 89.25 91 ALA A O 1
ATOM 696 N N . GLY A 1 92 ? -16.778 7.218 17.219 1.00 83.44 92 GLY A N 1
ATOM 697 C CA . GLY A 1 92 ? -18.052 7.444 17.918 1.00 83.44 92 GLY A CA 1
ATOM 698 C C . GLY A 1 92 ? -18.225 8.830 18.559 1.00 83.44 92 GLY A C 1
ATOM 699 O O . GLY A 1 92 ? -18.932 8.949 19.553 1.00 83.44 92 GLY A O 1
ATOM 700 N N . GLY A 1 93 ? -17.539 9.862 18.051 1.00 79.31 93 GLY A N 1
ATOM 701 C CA . GLY A 1 93 ? -17.554 11.219 18.617 1.00 79.31 93 GLY A CA 1
ATOM 702 C C . GLY A 1 93 ? -16.530 11.492 19.729 1.00 79.31 93 GLY A C 1
ATOM 703 O O . GLY A 1 93 ? -16.494 12.600 20.257 1.00 79.31 93 GLY A O 1
ATOM 704 N N . ASN A 1 94 ? -15.659 10.539 20.082 1.00 90.62 94 ASN A N 1
ATOM 705 C CA . ASN A 1 94 ? -14.555 10.788 21.009 1.00 90.62 94 ASN A CA 1
ATOM 706 C C . ASN A 1 94 ? -13.459 11.632 20.317 1.00 90.62 94 ASN A C 1
ATOM 708 O O . ASN A 1 94 ? -12.818 11.133 19.384 1.00 90.62 94 ASN A O 1
ATOM 712 N N . PRO A 1 95 ? -13.167 12.859 20.790 1.00 84.44 95 PRO A N 1
ATOM 713 C CA . PRO A 1 95 ? -12.249 13.774 20.109 1.00 84.44 95 PRO A CA 1
ATOM 714 C C . PRO A 1 95 ? -10.818 13.226 19.996 1.00 84.44 95 PRO A C 1
ATOM 716 O O . PRO A 1 95 ? -10.143 13.466 18.997 1.00 84.44 95 PRO A O 1
ATOM 719 N N . GLY A 1 96 ? -10.365 12.421 20.963 1.00 89.75 96 GLY A N 1
ATOM 720 C CA . GLY A 1 96 ? -9.043 11.793 20.917 1.00 89.75 96 GLY A CA 1
ATOM 721 C C . GLY A 1 96 ? -8.932 10.725 19.825 1.00 89.75 96 GLY A C 1
ATOM 722 O O . GLY A 1 96 ? -7.932 10.658 19.111 1.00 89.75 96 GLY A O 1
ATOM 723 N N . LYS A 1 97 ? -9.978 9.910 19.638 1.00 87.50 97 LYS A N 1
ATOM 724 C CA . LYS A 1 97 ? -9.998 8.883 18.583 1.00 87.50 97 LYS A CA 1
ATOM 725 C C . LYS A 1 97 ? -10.200 9.479 17.191 1.00 87.50 97 LYS A C 1
ATOM 727 O O . LYS A 1 97 ? -9.577 9.000 16.247 1.00 87.50 97 LYS A O 1
ATOM 732 N N . ILE A 1 98 ? -10.995 10.545 17.076 1.00 90.62 98 ILE A N 1
ATOM 733 C CA . ILE A 1 98 ? -11.157 11.308 15.828 1.00 90.62 98 ILE A CA 1
ATOM 734 C C . ILE A 1 98 ? -9.814 11.909 15.393 1.00 90.62 98 ILE A C 1
ATOM 736 O O . ILE A 1 98 ? -9.440 11.781 14.230 1.00 90.62 98 ILE A O 1
ATOM 740 N N . GLY A 1 99 ? -9.048 12.490 16.325 1.00 91.19 99 GLY A N 1
ATOM 741 C CA . GLY A 1 99 ? -7.715 13.018 16.027 1.00 91.19 99 GLY A CA 1
ATOM 742 C C . GLY A 1 99 ? -6.766 11.948 15.476 1.00 91.19 99 GLY A C 1
ATOM 743 O O . GLY A 1 99 ? -6.042 12.190 14.511 1.00 91.19 99 GLY A O 1
ATOM 744 N N . ASN A 1 100 ? -6.814 10.731 16.025 1.00 90.25 100 ASN A N 1
ATOM 745 C CA . ASN A 1 100 ? -6.033 9.607 15.504 1.00 90.25 100 ASN A CA 1
ATOM 746 C C . ASN A 1 100 ? -6.514 9.144 14.120 1.00 90.25 100 ASN A C 1
ATOM 748 O O . ASN A 1 100 ? -5.680 8.857 13.261 1.00 90.25 100 ASN A O 1
ATOM 752 N N . ALA A 1 101 ? -7.828 9.109 13.877 1.00 92.44 101 ALA A N 1
ATOM 753 C CA . ALA A 1 101 ? -8.397 8.772 12.568 1.00 92.44 101 ALA A CA 1
ATOM 754 C C . ALA A 1 101 ? -7.972 9.777 11.497 1.00 92.44 101 ALA A C 1
ATOM 756 O O . ALA A 1 101 ? -7.549 9.382 10.413 1.00 92.44 101 ALA A O 1
ATOM 757 N N . GLN A 1 102 ? -7.986 11.067 11.830 1.00 92.88 102 GLN A N 1
ATOM 758 C CA . GLN A 1 102 ? -7.547 12.125 10.931 1.00 92.88 102 GLN A CA 1
ATOM 759 C C . GLN A 1 102 ? -6.056 12.007 10.604 1.00 92.88 102 GLN A C 1
ATOM 761 O O . GLN A 1 102 ? -5.683 12.092 9.440 1.00 92.88 102 GLN A O 1
ATOM 766 N N . LYS A 1 103 ? -5.201 11.734 11.598 1.00 94.06 103 LYS A N 1
ATOM 767 C CA . LYS A 1 103 ? -3.771 11.486 11.348 1.00 94.06 103 LYS A CA 1
ATOM 768 C C . LYS A 1 103 ? -3.553 10.284 10.432 1.00 94.06 103 LYS A C 1
ATOM 770 O O . LYS A 1 103 ? -2.760 10.368 9.498 1.00 94.06 103 LYS A O 1
ATOM 775 N N . ALA A 1 104 ? -4.269 9.186 10.670 1.00 93.94 104 ALA A N 1
ATOM 776 C CA . ALA A 1 104 ? -4.188 7.999 9.825 1.00 93.94 104 ALA A CA 1
ATOM 777 C C . ALA A 1 104 ? -4.666 8.284 8.389 1.00 93.94 104 ALA A C 1
ATOM 779 O O . ALA A 1 104 ? -4.029 7.843 7.436 1.00 93.94 104 ALA A O 1
ATOM 780 N N . ALA A 1 105 ? -5.731 9.073 8.233 1.00 94.31 105 ALA A N 1
ATOM 781 C CA . ALA A 1 105 ? -6.245 9.499 6.937 1.00 94.31 105 ALA A CA 1
ATOM 782 C C . ALA A 1 105 ? -5.253 10.379 6.175 1.00 94.31 105 ALA A C 1
ATOM 784 O O . ALA A 1 105 ? -5.014 10.145 4.996 1.00 94.31 105 ALA A O 1
ATOM 785 N N . THR A 1 106 ? -4.629 11.348 6.845 1.00 95.25 106 THR A N 1
ATOM 786 C CA . THR A 1 106 ? -3.603 12.200 6.236 1.00 95.25 106 THR A CA 1
ATOM 787 C C . THR A 1 106 ? -2.405 11.365 5.791 1.00 95.25 106 THR A C 1
ATOM 789 O O . THR A 1 106 ? -1.957 11.499 4.657 1.00 95.25 106 THR A O 1
ATOM 792 N N . ASN A 1 107 ? -1.936 10.429 6.621 1.00 94.00 107 ASN A N 1
ATOM 793 C CA . ASN A 1 107 ? -0.841 9.529 6.249 1.00 94.00 107 ASN A CA 1
ATOM 794 C C . ASN A 1 107 ? -1.190 8.660 5.030 1.00 94.00 107 ASN A C 1
ATOM 796 O O . ASN A 1 107 ? -0.356 8.490 4.142 1.00 94.00 107 ASN A O 1
ATOM 800 N N . LEU A 1 108 ? -2.423 8.146 4.964 1.00 95.56 108 LEU A N 1
ATOM 801 C CA . LEU A 1 108 ? -2.926 7.419 3.798 1.00 95.56 108 LEU A CA 1
ATOM 802 C C . LEU A 1 108 ? -2.973 8.316 2.554 1.00 95.56 108 LEU A C 1
ATOM 804 O O . LEU A 1 108 ? -2.559 7.886 1.480 1.00 95.56 108 LEU A O 1
ATOM 808 N N . LEU A 1 109 ? -3.424 9.563 2.703 1.00 95.62 109 LEU A N 1
ATOM 809 C CA . LEU A 1 109 ? -3.494 10.537 1.617 1.00 95.62 109 LEU A CA 1
ATOM 810 C C . LEU A 1 109 ? -2.101 10.811 1.038 1.00 95.62 109 LEU A C 1
ATOM 812 O O . LEU A 1 109 ? -1.914 10.704 -0.170 1.00 95.62 109 LEU A O 1
ATOM 816 N N . ILE A 1 110 ? -1.107 11.072 1.892 1.00 95.56 110 ILE A N 1
ATOM 817 C CA . ILE A 1 110 ? 0.290 11.247 1.471 1.00 95.56 110 ILE A CA 1
ATOM 818 C C . ILE A 1 110 ? 0.822 9.986 0.786 1.00 95.56 110 ILE A C 1
ATOM 820 O O . ILE A 1 110 ? 1.420 10.090 -0.281 1.00 95.56 110 ILE A O 1
ATOM 824 N N . GLY A 1 111 ? 0.567 8.798 1.341 1.00 92.06 111 GLY A N 1
ATOM 825 C CA . GLY A 1 111 ? 0.974 7.537 0.717 1.00 92.06 111 GLY A CA 1
ATOM 826 C C . GLY A 1 111 ? 0.379 7.357 -0.681 1.00 92.06 111 GLY A C 1
ATOM 827 O O . GLY A 1 111 ? 1.097 7.035 -1.625 1.00 92.06 111 GLY A O 1
ATOM 828 N N . SER A 1 112 ? -0.916 7.640 -0.839 1.00 93.50 112 SER A N 1
ATOM 829 C CA . SER A 1 112 ? -1.591 7.580 -2.138 1.00 93.50 112 SER A CA 1
ATOM 830 C C . SER A 1 112 ? -1.047 8.617 -3.125 1.00 93.50 112 SER A C 1
ATOM 832 O O . SER A 1 112 ? -0.826 8.299 -4.291 1.00 93.50 112 SER A O 1
ATOM 834 N N . LEU A 1 113 ? -0.743 9.828 -2.650 1.00 95.25 113 LEU A N 1
ATOM 835 C CA . LEU A 1 113 ? -0.196 10.902 -3.470 1.00 95.25 113 LEU A CA 1
ATOM 836 C C . LEU A 1 113 ? 1.214 10.575 -3.970 1.00 95.25 113 LEU A C 1
ATOM 838 O O . LEU A 1 113 ? 1.534 10.893 -5.108 1.00 95.25 113 LEU A O 1
ATOM 842 N N . ILE A 1 114 ? 2.041 9.911 -3.158 1.00 93.50 114 ILE A N 1
ATOM 843 C CA . ILE A 1 114 ? 3.379 9.461 -3.569 1.00 93.50 114 ILE A CA 1
ATOM 844 C C . ILE A 1 114 ? 3.279 8.450 -4.712 1.00 93.50 114 ILE A C 1
ATOM 846 O O . ILE A 1 114 ? 4.000 8.576 -5.699 1.00 93.50 114 ILE A O 1
ATOM 850 N N . VAL A 1 115 ? 2.369 7.476 -4.608 1.00 90.44 115 VAL A N 1
ATOM 851 C CA . VAL A 1 115 ? 2.162 6.476 -5.666 1.00 90.44 115 VAL A CA 1
ATOM 852 C C . VAL A 1 115 ? 1.695 7.155 -6.954 1.00 90.44 115 VAL A C 1
ATOM 854 O O . VAL A 1 115 ? 2.289 6.942 -8.007 1.00 90.44 115 VAL A O 1
ATOM 857 N N . LEU A 1 116 ? 0.689 8.030 -6.870 1.00 91.75 116 LEU A N 1
ATOM 858 C CA . LEU A 1 116 ? 0.187 8.786 -8.023 1.00 91.75 116 LEU A CA 1
ATOM 859 C C . LEU A 1 116 ? 1.255 9.716 -8.626 1.00 91.75 116 LEU A C 1
ATOM 861 O O . LEU A 1 116 ? 1.365 9.824 -9.845 1.00 91.75 116 LEU A O 1
ATOM 865 N N . GLY A 1 117 ? 2.072 10.355 -7.788 1.00 91.56 117 GLY A N 1
ATOM 866 C CA . GLY A 1 117 ? 3.163 11.230 -8.216 1.00 91.56 117 GLY A CA 1
ATOM 867 C C . GLY A 1 117 ? 4.282 10.475 -8.932 1.00 91.56 117 GLY A C 1
ATOM 868 O O . GLY A 1 117 ? 4.786 10.954 -9.945 1.00 91.56 117 GLY A O 1
ATOM 869 N N . ALA A 1 118 ? 4.633 9.276 -8.462 1.00 88.19 118 ALA A N 1
ATOM 870 C CA . ALA A 1 118 ? 5.612 8.420 -9.128 1.00 88.19 118 ALA A CA 1
ATOM 871 C C . ALA A 1 118 ? 5.158 8.040 -10.546 1.00 88.19 118 ALA A C 1
ATOM 873 O O . ALA A 1 118 ? 5.949 8.128 -11.484 1.00 88.19 118 ALA A O 1
ATOM 874 N N . PHE A 1 119 ? 3.877 7.700 -10.717 1.00 85.12 119 PHE A N 1
ATOM 875 C CA . PHE A 1 119 ? 3.293 7.446 -12.036 1.00 85.12 119 PHE A CA 1
ATOM 876 C C . PHE A 1 119 ? 3.328 8.670 -12.947 1.00 85.12 119 PHE A C 1
ATOM 878 O O . PHE A 1 119 ? 3.781 8.567 -14.084 1.00 85.12 119 PHE A O 1
ATOM 885 N N . ALA A 1 120 ? 2.907 9.831 -12.440 1.00 88.62 120 ALA A N 1
ATOM 886 C CA . ALA A 1 120 ? 2.884 11.064 -13.221 1.00 88.62 120 ALA A CA 1
ATOM 887 C C . ALA A 1 120 ? 4.282 11.453 -13.736 1.00 88.62 120 ALA A C 1
ATOM 889 O O . ALA A 1 120 ? 4.433 11.867 -14.885 1.00 88.62 120 ALA A O 1
ATOM 890 N N . ILE A 1 121 ? 5.316 11.286 -12.906 1.00 86.88 121 ILE A N 1
ATOM 891 C CA . ILE A 1 121 ? 6.705 11.547 -13.303 1.00 86.88 121 ILE A CA 1
ATOM 892 C C . ILE A 1 121 ? 7.182 10.509 -14.326 1.00 86.88 121 ILE A C 1
ATOM 894 O O . ILE A 1 121 ? 7.787 10.886 -15.328 1.00 86.88 121 ILE A O 1
ATOM 898 N N . ALA A 1 122 ? 6.899 9.221 -14.109 1.00 83.12 122 ALA A N 1
ATOM 899 C CA . ALA A 1 122 ? 7.291 8.159 -15.035 1.00 83.12 122 ALA A CA 1
ATOM 900 C C . ALA A 1 122 ? 6.692 8.368 -16.437 1.00 83.12 122 ALA A C 1
ATOM 902 O O . ALA A 1 122 ? 7.396 8.249 -17.439 1.00 83.12 122 ALA A O 1
ATOM 903 N N . GLU A 1 123 ? 5.418 8.748 -16.510 1.00 84.19 123 GLU A N 1
ATOM 904 C CA . GLU A 1 123 ? 4.734 9.033 -17.771 1.00 84.19 123 GLU A CA 1
ATOM 905 C C . GLU A 1 123 ? 5.244 10.320 -18.432 1.00 84.19 123 GLU A C 1
ATOM 907 O O . GLU A 1 123 ? 5.446 10.357 -19.644 1.00 84.19 123 GLU A O 1
ATOM 912 N N . GLY A 1 124 ? 5.563 11.349 -17.641 1.00 85.81 124 GLY A N 1
ATOM 913 C CA . GLY A 1 124 ? 6.220 12.558 -18.142 1.00 85.81 124 GLY A CA 1
ATOM 914 C C . GLY A 1 124 ? 7.582 12.274 -18.785 1.00 85.81 124 GLY A C 1
ATOM 915 O O . GLY A 1 124 ? 7.883 12.805 -19.857 1.00 85.81 124 GLY A O 1
ATOM 916 N N . ILE A 1 125 ? 8.389 11.401 -18.174 1.00 83.06 125 ILE A N 1
ATOM 917 C CA . ILE A 1 125 ? 9.684 10.982 -18.730 1.00 83.06 125 ILE A CA 1
ATOM 918 C C . ILE A 1 125 ? 9.473 10.170 -20.009 1.00 83.06 125 ILE A C 1
ATOM 920 O O . ILE A 1 125 ? 10.100 10.489 -21.016 1.00 83.06 125 ILE A O 1
ATOM 924 N N . LYS A 1 126 ? 8.557 9.192 -20.006 1.00 79.19 126 LYS A N 1
ATOM 925 C CA . LYS A 1 126 ? 8.230 8.378 -21.188 1.00 79.19 126 LYS A CA 1
ATOM 926 C C . LYS A 1 126 ? 7.850 9.249 -22.383 1.00 79.19 126 LYS A C 1
ATOM 928 O O . LYS A 1 126 ? 8.442 9.117 -23.447 1.00 79.19 126 LYS A O 1
ATOM 933 N N . ASN A 1 127 ? 6.933 10.192 -22.181 1.00 82.81 127 ASN A N 1
ATOM 934 C CA . ASN A 1 127 ? 6.480 11.096 -23.237 1.00 82.81 127 ASN A CA 1
ATOM 935 C C . ASN A 1 127 ? 7.614 11.992 -23.757 1.00 82.81 127 ASN A C 1
ATOM 937 O O . ASN A 1 127 ? 7.681 12.284 -24.948 1.00 82.81 127 ASN A O 1
ATOM 941 N N . THR A 1 128 ? 8.528 12.411 -22.878 1.00 83.56 128 THR A N 1
ATOM 942 C CA . THR A 1 128 ? 9.693 13.219 -23.266 1.00 83.56 128 THR A CA 1
ATOM 943 C C . THR A 1 128 ? 10.695 12.394 -24.072 1.00 83.56 128 THR A C 1
ATOM 945 O O . THR A 1 128 ? 11.207 12.859 -25.084 1.00 83.56 128 THR A O 1
ATOM 948 N N . VAL A 1 129 ? 10.962 11.151 -23.670 1.00 78.38 129 VAL A N 1
ATOM 949 C CA . VAL A 1 129 ? 11.871 10.257 -24.399 1.00 78.38 129 VAL A CA 1
ATOM 950 C C . VAL A 1 129 ? 11.270 9.832 -25.738 1.00 78.38 129 VAL A C 1
ATOM 952 O O . VAL A 1 129 ? 11.999 9.776 -26.718 1.00 78.38 129 VAL A O 1
ATOM 955 N N . GLU A 1 130 ? 9.960 9.606 -25.826 1.00 76.19 130 GLU A N 1
ATOM 956 C CA . GLU A 1 130 ? 9.268 9.317 -27.092 1.00 76.19 130 GLU A CA 1
ATOM 957 C C . GLU A 1 130 ? 9.269 10.515 -28.052 1.00 76.19 130 GLU A C 1
ATOM 959 O O . GLU A 1 130 ? 9.354 10.326 -29.260 1.00 76.19 130 GLU A O 1
ATOM 964 N N . GLN A 1 131 ? 9.227 11.750 -27.540 1.00 74.00 131 GLN A N 1
ATOM 965 C CA . GLN A 1 131 ? 9.320 12.953 -28.377 1.00 74.00 131 GLN A CA 1
ATOM 966 C C . GLN A 1 131 ? 10.734 13.240 -28.900 1.00 74.00 131 GLN A C 1
ATOM 968 O O . GLN A 1 131 ? 10.871 13.938 -29.904 1.00 74.00 131 GLN A O 1
ATOM 973 N N . ILE A 1 132 ? 11.777 12.755 -28.219 1.00 71.62 132 ILE A N 1
ATOM 974 C CA . ILE A 1 132 ? 13.183 13.060 -28.546 1.00 71.62 132 ILE A CA 1
ATOM 975 C C . ILE A 1 132 ? 13.904 11.844 -29.166 1.00 71.62 132 ILE A C 1
ATOM 977 O O . ILE A 1 132 ? 14.886 12.007 -29.889 1.00 71.62 132 ILE A O 1
ATOM 981 N N . GLY A 1 133 ? 13.426 10.623 -28.915 1.00 62.06 133 GLY A N 1
ATOM 982 C CA . GLY A 1 133 ? 13.885 9.398 -29.567 1.00 62.06 133 GLY A CA 1
ATOM 983 C C . GLY A 1 133 ? 13.490 9.392 -31.048 1.00 62.06 133 GLY A C 1
ATOM 984 O O . GLY A 1 133 ? 12.405 9.859 -31.387 1.00 62.06 133 GLY A O 1
ATOM 985 N N . PRO A 1 134 ? 14.363 8.923 -31.956 1.00 53.91 134 PRO A N 1
ATOM 986 C CA . PRO A 1 134 ? 14.127 9.043 -33.385 1.00 53.91 134 PRO A CA 1
ATOM 987 C C . PRO A 1 134 ? 12.828 8.336 -33.784 1.00 53.91 134 PRO A C 1
ATOM 989 O O . PRO A 1 134 ? 12.624 7.164 -33.475 1.00 53.91 134 PRO A O 1
ATOM 992 N N . VAL A 1 135 ? 11.987 9.089 -34.501 1.00 55.25 135 VAL A N 1
ATOM 993 C CA . VAL A 1 135 ? 10.893 8.607 -35.351 1.00 55.25 135 VAL A CA 1
ATOM 994 C C . VAL A 1 135 ? 11.373 7.368 -36.103 1.00 55.25 135 VAL A C 1
ATOM 996 O O . VAL A 1 135 ? 12.478 7.380 -36.650 1.00 55.25 135 VAL A O 1
ATOM 999 N N . GLU A 1 136 ? 10.551 6.318 -36.122 1.00 52.09 136 GLU A N 1
ATOM 1000 C CA . GLU A 1 136 ? 10.743 5.143 -36.969 1.00 52.09 136 GLU A CA 1
ATOM 1001 C C . GLU A 1 136 ? 11.286 5.567 -38.341 1.00 52.09 136 GLU A C 1
ATOM 1003 O O . GLU A 1 136 ? 10.633 6.306 -39.079 1.00 52.09 136 GLU A O 1
ATOM 1008 N N . VAL A 1 137 ? 12.481 5.097 -38.704 1.00 57.66 137 VAL A N 1
ATOM 1009 C CA . VAL A 1 137 ? 12.809 4.995 -40.123 1.00 57.66 137 VAL A CA 1
ATOM 1010 C C . VAL A 1 137 ? 12.034 3.770 -40.602 1.00 57.66 137 VAL A C 1
ATOM 1012 O O . VAL A 1 137 ? 12.350 2.668 -40.144 1.00 57.66 137 VAL A O 1
ATOM 1015 N N . PRO A 1 138 ? 11.019 3.911 -41.474 1.00 49.69 138 PRO A N 1
ATOM 1016 C CA . PRO A 1 138 ? 10.386 2.762 -42.094 1.00 49.69 138 PRO A CA 1
ATOM 1017 C C . PRO A 1 138 ? 11.458 2.033 -42.904 1.00 49.69 138 PRO A C 1
ATOM 1019 O O . PRO A 1 138 ? 11.870 2.480 -43.976 1.00 49.69 138 PRO A O 1
ATOM 1022 N N . ILE A 1 139 ? 11.947 0.918 -42.368 1.00 60.69 139 ILE A N 1
ATOM 1023 C CA . ILE A 1 139 ? 12.691 -0.059 -43.151 1.00 60.69 139 ILE A CA 1
ATOM 1024 C C . ILE A 1 139 ? 11.691 -0.652 -44.133 1.00 60.69 139 ILE A C 1
ATOM 1026 O O . ILE A 1 139 ? 10.800 -1.420 -43.774 1.00 60.69 139 ILE A O 1
ATOM 1030 N N . GLY A 1 140 ? 11.793 -0.152 -45.366 1.00 49.69 140 GLY A N 1
ATOM 1031 C CA . GLY A 1 140 ? 11.015 -0.592 -46.505 1.00 49.69 140 GLY A CA 1
ATOM 1032 C C . GLY A 1 140 ? 11.058 -2.106 -46.638 1.00 49.69 140 GLY A C 1
ATOM 1033 O O . GLY A 1 140 ? 12.073 -2.747 -46.364 1.00 49.69 140 GLY A O 1
ATOM 1034 N N . GLY A 1 141 ? 9.918 -2.648 -47.055 1.00 44.03 141 GLY A N 1
ATOM 1035 C CA . GLY A 1 141 ? 9.775 -4.060 -47.337 1.00 44.03 141 GLY A CA 1
ATOM 1036 C C . GLY A 1 141 ? 10.826 -4.568 -48.320 1.00 44.03 141 GLY A C 1
ATOM 1037 O O . GLY A 1 141 ? 11.107 -3.945 -49.347 1.00 44.03 141 GLY A O 1
ATOM 1038 N N . ASN A 1 142 ? 11.347 -5.742 -47.993 1.00 43.47 142 ASN A N 1
ATOM 1039 C CA . ASN A 1 142 ? 11.211 -6.930 -48.825 1.00 43.47 142 ASN A CA 1
ATOM 1040 C C . ASN A 1 142 ? 11.041 -8.133 -47.895 1.00 43.47 142 ASN A C 1
ATOM 1042 O O . ASN A 1 142 ? 11.928 -8.306 -47.030 1.00 43.47 142 ASN A O 1
#